Protein AF-A0A7C4QDW7-F1 (afdb_monomer_lite)

Structure (mmCIF, N/CA/C/O backbone):
data_AF-A0A7C4QDW7-F1
#
_entry.id   AF-A0A7C4QDW7-F1
#
loop_
_atom_site.group_PDB
_atom_site.id
_atom_site.type_symbol
_atom_site.label_atom_id
_atom_site.label_alt_id
_atom_site.label_comp_id
_atom_site.label_asym_id
_atom_site.label_entity_id
_atom_site.label_seq_id
_atom_site.pdbx_PDB_ins_code
_atom_site.Cartn_x
_atom_site.Cartn_y
_atom_site.Cartn_z
_atom_site.occupancy
_atom_site.B_iso_or_equiv
_atom_site.auth_seq_id
_atom_site.auth_comp_id
_atom_site.auth_asym_id
_atom_site.auth_atom_id
_atom_site.pdbx_PDB_model_num
ATOM 1 N N . MET A 1 1 ? 24.242 -17.215 -7.005 1.00 32.88 1 MET A N 1
ATOM 2 C CA . MET A 1 1 ? 23.955 -16.677 -5.660 1.00 32.88 1 MET A CA 1
ATOM 3 C C . MET A 1 1 ? 22.826 -15.673 -5.853 1.00 32.88 1 MET A C 1
ATOM 5 O O . MET A 1 1 ? 23.082 -14.580 -6.324 1.00 32.88 1 MET A O 1
ATOM 9 N N . MET A 1 2 ? 21.578 -16.125 -5.700 1.00 38.06 2 MET A N 1
ATOM 10 C CA . MET A 1 2 ? 20.356 -15.381 -6.036 1.00 38.06 2 MET A CA 1
ATOM 11 C C . MET A 1 2 ? 19.678 -14.974 -4.729 1.00 38.06 2 MET A C 1
ATOM 13 O O . MET A 1 2 ? 19.142 -15.845 -4.051 1.00 38.06 2 MET A O 1
ATOM 17 N N . ALA A 1 3 ? 19.742 -13.698 -4.352 1.00 38.34 3 ALA A N 1
ATOM 18 C CA . ALA A 1 3 ? 18.825 -13.086 -3.390 1.00 38.34 3 ALA A CA 1
ATOM 19 C C . ALA A 1 3 ? 19.036 -11.564 -3.378 1.00 38.34 3 ALA A C 1
ATOM 21 O O . ALA A 1 3 ? 20.182 -11.120 -3.335 1.00 38.34 3 ALA A O 1
ATOM 22 N N . THR A 1 4 ? 17.933 -10.806 -3.306 1.00 37.31 4 THR A N 1
ATOM 23 C CA . THR A 1 4 ? 17.798 -9.346 -3.057 1.00 37.31 4 THR A CA 1
ATOM 24 C C . THR A 1 4 ? 17.450 -8.405 -4.232 1.00 37.31 4 THR A C 1
ATOM 26 O O . THR A 1 4 ? 17.793 -7.233 -4.182 1.00 37.31 4 THR A O 1
ATOM 29 N N . GLU A 1 5 ? 16.677 -8.840 -5.235 1.00 47.00 5 GLU A N 1
ATOM 30 C CA . GLU A 1 5 ? 15.924 -7.927 -6.132 1.00 47.00 5 GLU A CA 1
ATOM 31 C C . GLU A 1 5 ? 14.415 -7.997 -5.836 1.00 47.00 5 GLU A C 1
ATOM 33 O O . GLU A 1 5 ? 13.592 -8.358 -6.673 1.00 47.00 5 GLU A O 1
ATOM 38 N N . ALA A 1 6 ? 14.037 -7.718 -4.588 1.00 53.81 6 ALA A N 1
ATOM 39 C CA . ALA A 1 6 ? 12.635 -7.604 -4.203 1.00 53.81 6 ALA A CA 1
ATOM 40 C C . ALA A 1 6 ? 12.049 -6.320 -4.823 1.00 53.81 6 ALA A C 1
ATOM 42 O O . ALA A 1 6 ? 12.192 -5.253 -4.245 1.00 53.81 6 ALA A O 1
ATOM 43 N N . PHE A 1 7 ? 11.456 -6.446 -6.017 1.00 57.91 7 PHE A N 1
ATOM 44 C CA . PHE A 1 7 ? 10.726 -5.414 -6.772 1.00 57.91 7 PHE A CA 1
ATOM 45 C C . PHE A 1 7 ? 11.378 -4.022 -6.756 1.00 57.91 7 PHE A C 1
ATOM 47 O O . PHE A 1 7 ? 10.910 -3.108 -6.088 1.00 57.91 7 PHE A O 1
ATOM 54 N N . LEU A 1 8 ? 12.444 -3.845 -7.536 1.00 67.44 8 LEU A N 1
ATOM 55 C CA . LEU A 1 8 ? 12.850 -2.516 -7.989 1.00 67.44 8 LEU A CA 1
ATOM 56 C C . LEU A 1 8 ? 12.503 -2.422 -9.478 1.00 67.44 8 LEU A C 1
ATOM 58 O O . LEU A 1 8 ? 13.083 -3.169 -10.269 1.00 67.44 8 LEU A O 1
ATOM 62 N N . PRO A 1 9 ? 11.547 -1.569 -9.881 1.00 86.50 9 PRO A N 1
ATOM 63 C CA . PRO A 1 9 ? 10.755 -0.627 -9.076 1.00 86.50 9 PRO A CA 1
ATOM 64 C C . PRO A 1 9 ? 9.650 -1.274 -8.223 1.00 86.50 9 PRO A C 1
ATOM 66 O O . PRO A 1 9 ? 9.164 -2.362 -8.544 1.00 86.50 9 PRO A O 1
ATOM 69 N N . VAL A 1 10 ? 9.218 -0.565 -7.176 1.00 90.94 10 VAL A N 1
ATOM 70 C CA . VAL A 1 10 ? 8.126 -0.985 -6.288 1.00 90.94 10 VAL A CA 1
ATOM 71 C C . VAL A 1 10 ? 6.782 -0.631 -6.935 1.00 90.94 10 VAL A C 1
ATOM 73 O O . VAL A 1 10 ? 6.575 0.520 -7.319 1.00 90.94 10 VAL A O 1
ATOM 76 N N . PRO A 1 11 ? 5.844 -1.585 -7.077 1.00 94.19 11 PRO A N 1
ATOM 77 C CA . PRO A 1 11 ? 4.480 -1.290 -7.501 1.00 94.19 11 PRO A CA 1
ATOM 78 C C . PRO A 1 11 ? 3.737 -0.447 -6.456 1.00 94.19 11 PRO A C 1
ATOM 80 O O . PRO A 1 11 ? 3.562 -0.900 -5.326 1.00 94.19 11 PRO A O 1
ATOM 83 N N . HIS A 1 12 ? 3.225 0.718 -6.849 1.00 95.44 12 HIS A N 1
ATOM 84 C CA . HIS A 1 12 ? 2.272 1.526 -6.082 1.00 95.44 12 HIS A CA 1
ATOM 85 C C . HIS A 1 12 ? 0.908 1.545 -6.769 1.00 95.44 12 HIS A C 1
ATOM 87 O O . HIS A 1 12 ? 0.816 1.621 -7.993 1.00 95.44 12 HIS A O 1
ATOM 93 N N . TRP A 1 13 ? -0.169 1.446 -5.998 1.00 96.69 13 TRP A N 1
ATOM 94 C CA . TRP A 1 13 ? -1.520 1.475 -6.541 1.00 96.69 13 TRP A CA 1
ATOM 95 C C . TRP A 1 13 ? -1.950 2.919 -6.766 1.00 96.69 13 TRP A C 1
ATOM 97 O O . TRP A 1 13 ? -1.962 3.722 -5.837 1.00 96.69 13 TRP A O 1
ATOM 107 N N . SER A 1 14 ? -2.336 3.248 -7.991 1.00 94.56 14 SER A N 1
ATOM 108 C CA . SER A 1 14 ? -2.780 4.592 -8.351 1.00 94.56 14 SER A CA 1
ATOM 109 C C . SER A 1 14 ? -4.261 4.825 -8.051 1.00 94.56 14 SER A C 1
ATOM 111 O O . SER A 1 14 ? -5.073 3.900 -7.959 1.00 94.56 14 SER A O 1
ATOM 113 N N . GLU A 1 15 ? -4.659 6.099 -8.006 1.00 92.38 15 GLU A N 1
ATOM 114 C CA . GLU A 1 15 ? -6.073 6.498 -7.910 1.00 92.38 15 GLU A CA 1
ATOM 115 C C . GLU A 1 15 ? -6.902 6.047 -9.127 1.00 92.38 15 GLU A C 1
ATOM 117 O O . GLU A 1 15 ? -8.128 5.990 -9.049 1.00 92.38 15 GLU A O 1
ATOM 122 N N . ARG A 1 16 ? -6.243 5.680 -10.237 1.00 92.88 16 ARG A N 1
ATOM 123 C CA . ARG A 1 16 ? -6.876 5.120 -11.440 1.00 92.88 16 ARG A CA 1
ATOM 124 C C . ARG A 1 16 ? -7.196 3.627 -11.323 1.00 92.88 16 ARG A C 1
ATOM 126 O O . ARG A 1 16 ? -7.872 3.095 -12.196 1.00 92.88 16 ARG A O 1
ATOM 133 N N . GLY A 1 17 ? -6.758 2.956 -10.256 1.00 93.50 17 GLY A N 1
ATOM 134 C CA . GLY A 1 17 ? -6.954 1.514 -10.096 1.00 93.50 17 GLY A CA 1
ATOM 135 C C . GLY A 1 17 ? -5.956 0.678 -10.900 1.00 93.50 17 GLY A C 1
ATOM 136 O O . GLY A 1 17 ? -6.300 -0.401 -11.381 1.00 93.50 17 GLY A O 1
ATOM 137 N N . GLU A 1 18 ? -4.739 1.195 -11.060 1.00 95.19 18 GLU A N 1
ATOM 138 C CA . GLU A 1 18 ? -3.650 0.566 -11.809 1.00 95.19 18 GLU A CA 1
ATOM 139 C C . GLU A 1 18 ? -2.370 0.558 -10.976 1.00 95.19 18 GLU A C 1
ATOM 141 O O . GLU A 1 18 ? -2.123 1.496 -10.213 1.00 95.19 18 GLU A O 1
ATOM 146 N N . TRP A 1 19 ? -1.533 -0.461 -11.166 1.00 95.44 19 TRP A N 1
ATOM 147 C CA . TRP A 1 19 ? -0.182 -0.479 -10.615 1.00 95.44 19 TRP A CA 1
ATOM 148 C C . TRP A 1 19 ? 0.733 0.481 -11.379 1.00 95.44 19 TRP A C 1
ATOM 150 O O . TRP A 1 19 ? 0.772 0.483 -12.612 1.00 95.44 19 TRP A O 1
ATOM 160 N N . GLU A 1 20 ? 1.526 1.248 -10.639 1.00 95.19 20 GLU A N 1
ATOM 161 C CA . GLU A 1 20 ? 2.561 2.137 -11.148 1.00 95.19 20 GLU A CA 1
ATOM 162 C C . GLU A 1 20 ? 3.931 1.717 -10.600 1.00 95.19 20 GLU A C 1
ATOM 164 O O . GLU A 1 20 ? 4.071 1.514 -9.396 1.00 95.19 20 GLU A O 1
ATOM 169 N N . PRO A 1 21 ? 4.950 1.567 -11.458 1.00 94.06 21 PRO A N 1
ATOM 170 C CA . PRO A 1 21 ? 6.301 1.244 -11.021 1.00 94.06 21 PRO A CA 1
ATOM 171 C C . PRO A 1 21 ? 6.979 2.505 -10.485 1.00 94.06 21 PRO A C 1
ATOM 173 O O . PRO A 1 21 ? 7.248 3.417 -11.266 1.00 94.06 21 PRO A O 1
ATOM 176 N N . ILE A 1 22 ? 7.279 2.563 -9.191 1.00 92.94 22 ILE A N 1
ATOM 177 C CA . ILE A 1 22 ? 7.961 3.698 -8.559 1.00 92.94 22 ILE A CA 1
ATOM 178 C C . ILE A 1 22 ? 9.374 3.290 -8.137 1.00 92.94 22 ILE A C 1
ATOM 180 O O . ILE A 1 22 ? 9.579 2.253 -7.503 1.00 92.94 22 ILE A O 1
ATOM 184 N N . ASP A 1 23 ? 10.367 4.102 -8.492 1.00 89.81 23 ASP A N 1
ATOM 185 C CA . ASP A 1 23 ? 11.703 4.000 -7.910 1.00 89.81 23 ASP A CA 1
ATOM 186 C C . ASP A 1 23 ? 11.682 4.661 -6.526 1.00 89.81 23 ASP A C 1
ATOM 188 O O . ASP A 1 23 ? 11.607 5.882 -6.411 1.00 89.81 23 ASP A O 1
ATOM 192 N N . GLU A 1 24 ? 11.756 3.869 -5.453 1.00 84.19 24 GLU A N 1
ATOM 193 C CA . GLU A 1 24 ? 11.727 4.392 -4.079 1.00 84.19 24 GLU A CA 1
ATOM 194 C C . GLU A 1 24 ? 12.919 5.312 -3.744 1.00 84.19 24 GLU A C 1
ATOM 196 O O . GLU A 1 24 ? 12.867 6.042 -2.754 1.00 84.19 24 GLU A O 1
ATOM 201 N N . ARG A 1 25 ? 13.996 5.316 -4.546 1.00 87.19 25 ARG A N 1
ATOM 202 C CA . ARG A 1 25 ? 15.155 6.202 -4.336 1.00 87.19 25 ARG A CA 1
ATOM 203 C C . ARG A 1 25 ? 14.880 7.624 -4.809 1.00 87.19 25 ARG A C 1
ATOM 205 O O . ARG A 1 25 ? 15.410 8.562 -4.217 1.00 87.19 25 ARG A O 1
ATOM 212 N N . THR A 1 26 ? 14.104 7.777 -5.879 1.00 89.50 26 THR A N 1
ATOM 213 C CA . THR A 1 26 ? 13.809 9.079 -6.502 1.00 89.50 26 THR A CA 1
ATOM 214 C C . THR A 1 26 ? 12.369 9.530 -6.270 1.00 89.50 26 THR A C 1
ATOM 216 O O . THR A 1 26 ? 12.083 10.721 -6.351 1.00 89.50 26 THR A O 1
ATOM 219 N N . GLY A 1 27 ? 11.465 8.599 -5.960 1.00 88.25 27 GLY A N 1
ATOM 220 C CA . GLY A 1 27 ? 10.021 8.823 -5.924 1.00 88.25 27 GLY A CA 1
ATOM 221 C C . GLY A 1 27 ? 9.394 8.966 -7.314 1.00 88.25 27 GLY A C 1
ATOM 222 O O . GLY A 1 27 ? 8.221 9.318 -7.419 1.00 88.25 27 GLY A O 1
ATOM 223 N N . GLU A 1 28 ? 10.157 8.726 -8.382 1.00 92.81 28 GLU A N 1
ATOM 224 C CA . GLU A 1 28 ? 9.694 8.888 -9.757 1.00 92.81 28 GLU A CA 1
ATOM 225 C C . GLU A 1 28 ? 9.176 7.576 -10.345 1.00 92.81 28 GLU A C 1
ATOM 227 O O . GLU A 1 28 ? 9.515 6.473 -9.908 1.00 92.81 28 GLU A O 1
ATOM 232 N N . ARG A 1 29 ? 8.360 7.701 -11.394 1.00 93.06 29 ARG A N 1
ATOM 233 C CA . ARG A 1 29 ? 7.901 6.549 -12.163 1.00 93.06 29 ARG A CA 1
ATOM 234 C C . ARG A 1 29 ? 9.067 5.942 -12.945 1.00 93.06 29 ARG A C 1
ATOM 236 O O . ARG A 1 29 ? 9.750 6.639 -13.690 1.00 93.06 29 ARG A O 1
ATOM 243 N N . ALA A 1 30 ? 9.233 4.634 -12.829 1.00 91.88 30 ALA A N 1
ATOM 244 C CA . ALA A 1 30 ? 10.249 3.854 -13.521 1.00 91.88 30 ALA A CA 1
ATOM 245 C C . ALA A 1 30 ? 9.649 3.016 -14.666 1.00 91.88 30 ALA A C 1
ATOM 247 O O . ALA A 1 30 ? 8.464 3.103 -14.989 1.00 91.88 30 ALA A O 1
ATOM 248 N N . ALA A 1 31 ? 10.474 2.187 -15.303 1.00 90.44 31 ALA A N 1
ATOM 249 C CA . ALA A 1 31 ? 10.005 1.163 -16.229 1.00 90.44 31 ALA A CA 1
ATOM 250 C C . ALA A 1 31 ? 9.723 -0.144 -15.479 1.00 90.44 31 ALA A C 1
ATOM 252 O O . ALA A 1 31 ? 10.461 -0.513 -14.567 1.00 90.44 31 ALA A O 1
ATOM 253 N N . TRP A 1 32 ? 8.687 -0.873 -15.892 1.00 88.31 32 TRP A N 1
ATOM 254 C CA . TRP A 1 32 ? 8.467 -2.231 -15.399 1.00 88.31 32 TRP A CA 1
ATOM 255 C C . TRP A 1 32 ? 9.629 -3.158 -15.789 1.00 88.31 32 TRP A C 1
ATOM 257 O O . TRP A 1 32 ? 10.148 -3.034 -16.903 1.00 88.31 32 TRP A O 1
ATOM 267 N N . PRO A 1 33 ? 10.013 -4.120 -14.928 1.00 85.88 33 PRO A N 1
ATOM 268 C CA . PRO A 1 33 ? 10.947 -5.171 -15.306 1.00 85.88 33 PRO A CA 1
ATOM 269 C C . PRO A 1 33 ? 10.430 -5.963 -16.510 1.00 85.88 33 PRO A C 1
ATOM 271 O O . PRO A 1 33 ? 9.229 -6.217 -16.640 1.00 85.88 33 PRO A O 1
ATOM 274 N N . ALA A 1 34 ? 11.338 -6.388 -17.386 1.00 84.25 34 ALA A N 1
ATOM 275 C CA . ALA A 1 34 ? 10.972 -7.187 -18.549 1.00 84.25 34 ALA A CA 1
ATOM 276 C C . ALA A 1 34 ? 10.257 -8.484 -18.125 1.00 84.25 34 ALA A C 1
ATOM 278 O O . ALA A 1 34 ? 10.731 -9.209 -17.252 1.00 84.25 34 ALA A O 1
ATOM 279 N N . GLY A 1 35 ? 9.120 -8.780 -18.760 1.00 83.00 35 GLY A N 1
ATOM 280 C CA . GLY A 1 35 ? 8.332 -9.988 -18.493 1.00 83.00 35 GLY A CA 1
ATOM 281 C C . GLY A 1 35 ? 7.410 -9.916 -17.271 1.00 83.00 35 GLY A C 1
ATOM 282 O O . GLY A 1 35 ? 6.661 -10.863 -17.041 1.00 83.00 35 GLY A O 1
ATOM 283 N N . LEU A 1 36 ? 7.415 -8.816 -16.511 1.00 85.06 36 LEU A N 1
ATOM 284 C CA . LEU A 1 36 ? 6.427 -8.586 -15.461 1.00 85.06 36 LEU A CA 1
ATOM 285 C C . LEU A 1 36 ? 5.135 -8.040 -16.081 1.00 85.06 36 LEU A C 1
ATOM 287 O O . LEU A 1 36 ? 5.155 -7.003 -16.740 1.00 85.06 36 LEU A O 1
ATOM 291 N N . ASP A 1 37 ? 4.014 -8.724 -15.838 1.00 87.44 37 ASP A N 1
ATOM 292 C CA . ASP A 1 37 ? 2.672 -8.238 -16.171 1.00 87.44 37 ASP A CA 1
ATOM 293 C C . ASP A 1 37 ? 2.032 -7.559 -14.943 1.00 87.44 37 ASP A C 1
ATOM 295 O O . ASP A 1 37 ? 1.663 -8.249 -13.985 1.00 87.44 37 ASP A O 1
ATOM 299 N N . PRO A 1 38 ? 1.862 -6.222 -14.942 1.00 88.38 38 PRO A N 1
ATOM 300 C CA . PRO A 1 38 ? 1.251 -5.508 -13.825 1.00 88.38 38 PRO A CA 1
ATOM 301 C C . PRO A 1 38 ? -0.208 -5.908 -13.590 1.00 88.38 38 PRO A C 1
ATOM 303 O O . PRO A 1 38 ? -0.695 -5.806 -12.467 1.00 88.38 38 PRO A O 1
ATOM 306 N N . ALA A 1 39 ? -0.923 -6.376 -14.618 1.00 89.75 39 ALA A N 1
ATOM 307 C CA . ALA A 1 39 ? -2.320 -6.778 -14.485 1.00 89.75 39 ALA A CA 1
ATOM 308 C C . ALA A 1 39 ? -2.488 -8.089 -13.697 1.00 89.75 39 ALA A C 1
ATOM 310 O O . ALA A 1 39 ? -3.563 -8.323 -13.137 1.00 89.75 39 ALA A O 1
ATOM 311 N N . ALA A 1 40 ? -1.434 -8.908 -13.626 1.00 89.00 40 ALA A N 1
ATOM 312 C CA . ALA A 1 40 ? -1.393 -10.158 -12.870 1.00 89.00 40 ALA A CA 1
ATOM 313 C C . ALA A 1 40 ? -1.041 -9.965 -11.383 1.00 89.00 40 ALA A C 1
ATOM 315 O O . ALA A 1 40 ? -1.143 -10.909 -10.597 1.00 89.00 40 ALA A O 1
ATOM 316 N N . LEU A 1 41 ? -0.623 -8.760 -10.980 1.00 90.38 41 LEU A N 1
ATOM 317 C CA . LEU A 1 41 ? -0.328 -8.455 -9.584 1.00 90.38 41 LEU A CA 1
ATOM 318 C C . LEU A 1 41 ? -1.616 -8.447 -8.733 1.00 90.38 41 LEU A C 1
ATOM 320 O O . LEU A 1 41 ? -2.692 -8.109 -9.242 1.00 90.38 41 LEU A O 1
ATOM 324 N N . PRO A 1 42 ? -1.530 -8.776 -7.426 1.00 91.75 42 PRO A N 1
ATOM 325 C CA . PRO A 1 42 ? -2.677 -8.738 -6.522 1.00 91.75 42 PRO A CA 1
ATOM 326 C C . PRO A 1 42 ? -3.348 -7.370 -6.565 1.00 91.75 42 PRO A C 1
ATOM 328 O O . PRO A 1 42 ? -2.666 -6.356 -6.657 1.00 91.75 42 PRO A O 1
ATOM 331 N N . ARG A 1 43 ? -4.676 -7.322 -6.477 1.00 93.25 43 ARG A N 1
ATOM 332 C CA . ARG A 1 43 ? -5.402 -6.052 -6.380 1.00 93.25 43 ARG A CA 1
ATOM 333 C C . ARG A 1 43 ? -5.749 -5.767 -4.923 1.00 93.25 43 ARG A C 1
ATOM 335 O O . ARG A 1 43 ? -6.241 -6.679 -4.256 1.00 93.25 43 ARG A O 1
ATOM 342 N N . PRO A 1 44 ? -5.537 -4.535 -4.439 1.00 94.94 44 PRO A N 1
ATOM 343 C CA . PRO A 1 44 ? -5.942 -4.166 -3.094 1.00 94.94 44 PRO A CA 1
ATOM 344 C C . 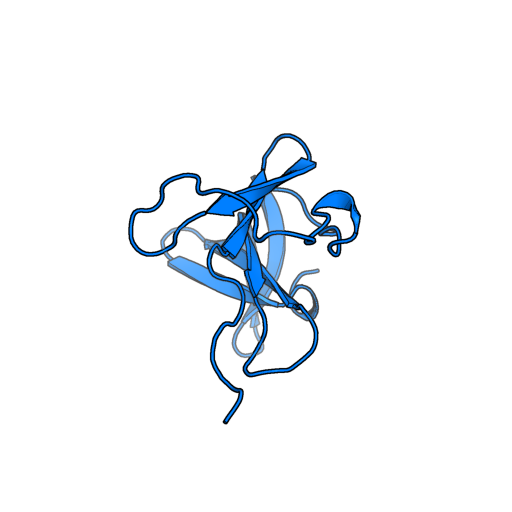PRO A 1 44 ? -7.464 -4.160 -2.951 1.00 94.94 44 PRO A C 1
ATOM 346 O O . PRO A 1 44 ? -8.181 -3.772 -3.876 1.00 94.94 44 PRO A O 1
ATOM 349 N N . ARG A 1 45 ? -7.967 -4.565 -1.779 1.00 94.06 45 ARG A N 1
ATOM 350 C CA . ARG A 1 45 ? -9.403 -4.478 -1.457 1.00 94.06 45 ARG A CA 1
ATOM 351 C C . ARG A 1 45 ? -9.828 -3.052 -1.137 1.00 94.06 45 ARG A C 1
ATOM 353 O O . ARG A 1 45 ? -10.910 -2.631 -1.540 1.00 94.06 45 ARG A O 1
ATOM 360 N N . HIS A 1 46 ? -8.957 -2.325 -0.443 1.00 94.81 46 HIS A N 1
ATOM 361 C CA . HIS A 1 46 ? -9.174 -0.930 -0.084 1.00 94.81 46 HIS A CA 1
ATOM 362 C C . HIS A 1 46 ? -8.607 0.033 -1.125 1.00 94.81 46 HIS A C 1
ATOM 364 O O . HIS A 1 46 ? -7.721 -0.308 -1.914 1.00 94.81 46 HIS A O 1
ATOM 370 N N . ARG A 1 47 ? -9.114 1.261 -1.109 1.00 94.69 47 ARG A N 1
ATOM 371 C CA . ARG A 1 47 ? -8.775 2.323 -2.056 1.00 94.69 47 ARG A CA 1
ATOM 372 C C . ARG A 1 47 ? -7.948 3.412 -1.387 1.00 94.69 47 ARG A C 1
ATOM 374 O O . ARG A 1 47 ? -8.026 3.637 -0.181 1.00 94.69 47 ARG A O 1
ATOM 381 N N . LEU A 1 48 ? -7.199 4.155 -2.197 1.00 96.00 48 LEU A N 1
ATOM 382 C CA . LEU A 1 48 ? -6.612 5.410 -1.740 1.00 96.00 48 LEU A CA 1
ATOM 383 C C . LEU A 1 48 ? -7.710 6.363 -1.251 1.00 96.00 48 LEU A C 1
ATOM 385 O O . LEU A 1 48 ? -8.807 6.414 -1.810 1.00 96.00 48 LEU A O 1
ATOM 389 N N . ARG A 1 49 ? -7.387 7.128 -0.207 1.00 95.56 49 ARG A N 1
ATOM 390 C CA . ARG A 1 49 ? -8.266 8.067 0.509 1.00 95.56 49 ARG A CA 1
ATOM 391 C C . ARG A 1 49 ? -9.456 7.421 1.224 1.00 95.56 49 ARG A C 1
ATOM 393 O O . ARG A 1 49 ? -10.302 8.128 1.770 1.00 95.56 49 ARG A O 1
ATOM 400 N N . GLU A 1 50 ? -9.533 6.094 1.253 1.00 95.88 50 GLU A N 1
ATOM 401 C CA . GLU A 1 50 ? -10.536 5.384 2.035 1.00 95.88 50 GLU A CA 1
ATOM 402 C C . GLU A 1 50 ? -10.251 5.548 3.530 1.00 95.88 50 GLU A C 1
ATOM 404 O O . GLU A 1 50 ? -9.114 5.394 3.987 1.00 95.88 50 GLU A O 1
ATOM 409 N N . ARG A 1 51 ? -11.297 5.872 4.297 1.00 96.69 51 ARG A N 1
ATOM 410 C CA . ARG A 1 51 ? -11.228 5.905 5.758 1.00 96.69 51 ARG A CA 1
ATOM 411 C C . ARG A 1 51 ? -11.492 4.513 6.300 1.00 96.69 51 ARG A C 1
ATOM 413 O O . ARG A 1 51 ? -12.570 3.972 6.079 1.00 96.69 51 ARG A O 1
ATOM 420 N N . VAL A 1 52 ? -10.536 3.989 7.051 1.00 96.56 52 VAL A N 1
ATOM 421 C CA . VAL A 1 52 ? -10.551 2.613 7.547 1.00 96.56 52 VAL A CA 1
ATOM 422 C C . VAL A 1 52 ? -10.330 2.562 9.050 1.00 96.56 52 VAL A C 1
ATOM 424 O O . VAL A 1 52 ? -9.754 3.480 9.652 1.00 96.56 52 VAL A O 1
ATOM 427 N N . THR A 1 53 ? -10.772 1.465 9.661 1.00 96.62 53 THR A N 1
ATOM 428 C CA . THR A 1 53 ? -10.339 1.099 11.010 1.00 96.62 53 THR A CA 1
ATOM 429 C C . THR A 1 53 ? -9.183 0.115 10.886 1.00 96.62 53 THR A C 1
ATOM 431 O O . THR A 1 53 ? -9.182 -0.743 10.019 1.00 96.62 53 THR A O 1
ATOM 434 N N . PHE A 1 54 ? -8.164 0.235 11.729 1.00 95.00 54 PHE A N 1
ATOM 435 C CA . PHE A 1 54 ? -7.022 -0.673 11.694 1.00 95.00 54 PHE A CA 1
ATOM 436 C C . PHE A 1 54 ? -6.523 -1.024 13.089 1.00 95.00 54 PHE A C 1
ATOM 438 O O . PHE A 1 54 ? -6.714 -0.276 14.057 1.00 95.00 54 PHE A O 1
ATOM 445 N N . LEU A 1 55 ? -5.845 -2.167 13.191 1.00 93.06 55 LEU A N 1
ATOM 446 C CA . LEU A 1 55 ? -5.256 -2.658 14.430 1.00 93.06 55 LEU A CA 1
ATOM 447 C C . LEU A 1 55 ? -3.773 -2.280 14.531 1.00 93.06 55 LEU A C 1
ATOM 449 O O . LEU A 1 55 ? -2.928 -2.765 13.778 1.00 93.06 55 LEU A O 1
ATOM 453 N N . TRP A 1 56 ? -3.425 -1.483 15.543 1.00 90.31 56 TRP A N 1
ATOM 454 C CA . TRP A 1 56 ? -2.034 -1.160 15.866 1.00 90.31 56 TRP A CA 1
ATOM 455 C C . TRP A 1 56 ? -1.740 -1.377 17.344 1.00 90.31 56 TRP A C 1
ATOM 457 O O . TRP A 1 56 ? -2.374 -0.772 18.211 1.00 90.31 56 TRP A O 1
ATOM 467 N N . LYS A 1 57 ? -0.750 -2.234 17.634 1.00 90.44 57 LYS A N 1
ATOM 468 C CA . LYS A 1 57 ? -0.349 -2.603 19.004 1.00 90.44 57 LYS A CA 1
ATOM 469 C C . LYS A 1 57 ? -1.558 -2.995 19.877 1.00 90.44 57 LYS A C 1
ATOM 471 O O . LYS A 1 57 ? -1.702 -2.522 21.001 1.00 90.44 57 LYS A O 1
ATOM 476 N N . GLY A 1 58 ? -2.460 -3.806 19.316 1.00 91.06 58 GLY A N 1
ATOM 477 C CA . GLY A 1 58 ? -3.656 -4.311 20.001 1.00 91.06 58 GLY A CA 1
ATOM 478 C C . GLY A 1 58 ? -4.789 -3.296 20.194 1.00 91.06 58 GLY A C 1
ATOM 479 O O . GLY A 1 58 ? -5.765 -3.611 20.865 1.00 91.06 58 GLY A O 1
ATOM 480 N N . ARG A 1 59 ? -4.693 -2.085 19.628 1.00 91.31 59 ARG A N 1
ATOM 481 C CA . ARG A 1 59 ? -5.747 -1.062 19.711 1.00 91.31 59 ARG A CA 1
ATOM 482 C C . ARG A 1 59 ? -6.301 -0.734 18.333 1.00 91.31 59 ARG A C 1
ATOM 484 O O . ARG A 1 59 ? -5.526 -0.534 17.396 1.00 91.31 59 ARG A O 1
ATOM 491 N N . ARG A 1 60 ? -7.628 -0.630 18.241 1.00 94.19 60 ARG A N 1
ATOM 492 C CA . ARG A 1 60 ? -8.313 -0.110 17.055 1.00 94.19 60 ARG A CA 1
ATOM 493 C C . ARG A 1 60 ? -8.076 1.390 16.931 1.00 94.19 60 ARG A C 1
ATOM 495 O O . ARG A 1 60 ? -8.138 2.121 17.921 1.00 94.19 60 ARG A O 1
ATOM 502 N N . ARG A 1 61 ? -7.783 1.832 15.716 1.00 94.81 61 ARG A N 1
ATOM 503 C CA . ARG A 1 61 ? -7.570 3.231 15.343 1.00 94.81 61 ARG A CA 1
ATOM 504 C C . ARG A 1 61 ? -8.287 3.506 14.035 1.00 94.81 61 ARG A C 1
ATOM 506 O O . ARG A 1 61 ? -8.508 2.583 13.264 1.00 94.81 61 ARG A O 1
ATOM 513 N N . GLN A 1 62 ? -8.615 4.766 13.793 1.00 95.56 62 GLN A N 1
ATOM 514 C CA . GLN A 1 62 ? -9.136 5.217 12.509 1.00 95.56 62 GLN A CA 1
ATOM 515 C C . GLN A 1 62 ? -8.079 6.041 11.793 1.00 95.56 62 GLN A C 1
ATOM 517 O O . GLN A 1 62 ? -7.332 6.790 12.429 1.00 95.56 62 GLN A O 1
ATOM 522 N N . GLY A 1 63 ? -8.030 5.903 10.479 1.00 96.31 63 GLY A N 1
ATOM 523 C CA . GLY A 1 63 ? -7.164 6.695 9.625 1.00 96.31 63 GLY A CA 1
ATOM 524 C C . GLY A 1 63 ? -7.612 6.618 8.178 1.00 96.31 63 GLY A C 1
ATOM 525 O O . GLY A 1 63 ? -8.653 6.046 7.866 1.00 96.31 63 GLY A O 1
ATOM 526 N N . GLU A 1 64 ? -6.826 7.222 7.305 1.00 97.38 64 GLU A N 1
ATOM 527 C CA . GLU A 1 64 ? -7.092 7.274 5.877 1.00 97.38 64 GLU A CA 1
ATOM 528 C C . GLU A 1 64 ? -5.934 6.641 5.113 1.00 97.38 64 GLU A C 1
ATOM 530 O O . GLU A 1 64 ? -4.770 6.932 5.396 1.00 97.38 64 GLU A O 1
ATOM 535 N N . ILE A 1 65 ? -6.242 5.779 4.149 1.00 97.06 65 ILE A N 1
ATOM 536 C CA . ILE A 1 65 ? -5.228 5.162 3.296 1.00 97.06 65 ILE A CA 1
ATOM 537 C C . ILE A 1 65 ? -4.638 6.234 2.379 1.00 97.06 65 ILE A C 1
ATOM 539 O O . ILE A 1 65 ? -5.361 6.897 1.638 1.00 97.06 65 ILE A O 1
ATOM 543 N N . ARG A 1 66 ? -3.319 6.415 2.417 1.00 96.19 66 ARG A N 1
ATOM 544 C CA . ARG A 1 66 ? -2.608 7.403 1.588 1.00 96.19 66 ARG A CA 1
ATOM 545 C C . ARG A 1 66 ? -1.703 6.799 0.541 1.00 96.19 66 ARG A C 1
ATOM 547 O O . ARG A 1 66 ? -1.389 7.487 -0.420 1.00 96.19 66 ARG A O 1
ATOM 554 N N . ASP A 1 67 ? -1.325 5.547 0.721 1.00 95.50 67 ASP A N 1
ATOM 555 C CA . ASP A 1 67 ? -0.517 4.821 -0.240 1.00 95.50 67 ASP A CA 1
ATOM 556 C C . ASP A 1 67 ? -0.772 3.323 -0.076 1.00 95.50 67 ASP A C 1
ATOM 558 O O . ASP A 1 67 ? -1.160 2.860 1.004 1.00 95.50 67 ASP A O 1
ATOM 562 N N . ILE A 1 68 ? -0.59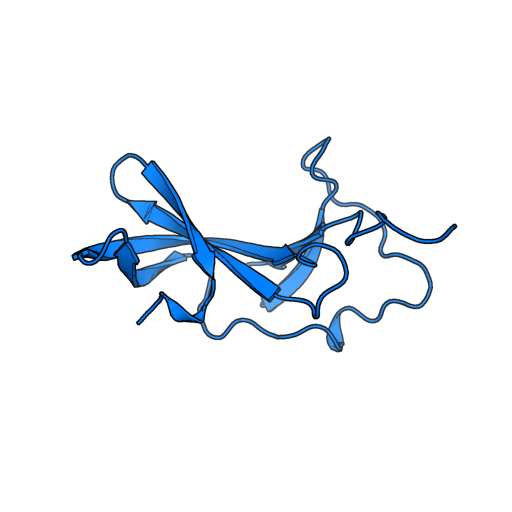3 2.586 -1.162 1.00 96.31 68 ILE A N 1
ATOM 563 C CA . ILE A 1 68 ? -0.717 1.136 -1.212 1.00 96.31 68 ILE A CA 1
ATOM 564 C C . ILE A 1 68 ? 0.397 0.655 -2.122 1.00 96.31 68 ILE A C 1
ATOM 566 O O . ILE A 1 68 ? 0.453 1.048 -3.286 1.00 96.31 68 ILE A O 1
ATOM 570 N N . ARG A 1 69 ? 1.248 -0.228 -1.620 1.00 94.19 69 ARG A N 1
ATOM 571 C CA . ARG A 1 69 ? 2.351 -0.789 -2.391 1.00 94.19 69 ARG A CA 1
ATOM 572 C C . ARG A 1 69 ? 2.381 -2.301 -2.304 1.00 94.19 69 ARG A C 1
ATOM 574 O O . ARG A 1 69 ? 1.814 -2.901 -1.389 1.00 94.19 69 ARG A O 1
ATOM 581 N N . LEU A 1 70 ? 3.072 -2.910 -3.254 1.00 91.62 70 LEU A N 1
ATOM 582 C CA . LEU A 1 70 ? 3.340 -4.337 -3.255 1.00 91.62 70 LEU A CA 1
ATOM 583 C C . LEU A 1 70 ? 4.809 -4.579 -2.904 1.00 91.62 70 LEU A C 1
ATOM 585 O O . LEU A 1 70 ? 5.699 -4.206 -3.662 1.00 91.62 70 LEU A O 1
ATOM 589 N N . THR A 1 71 ? 5.072 -5.221 -1.768 1.00 85.25 71 THR A N 1
ATOM 590 C CA . THR A 1 71 ? 6.430 -5.582 -1.338 1.00 85.25 71 THR A CA 1
ATOM 591 C C . THR A 1 71 ? 6.628 -7.093 -1.420 1.00 85.25 71 THR A C 1
ATOM 593 O O . THR A 1 71 ? 5.702 -7.873 -1.200 1.00 85.25 71 THR A O 1
ATOM 596 N N . ALA A 1 72 ? 7.843 -7.548 -1.728 1.00 73.12 72 ALA A N 1
ATOM 597 C CA . ALA A 1 72 ? 8.229 -8.934 -1.470 1.00 73.12 72 ALA A CA 1
ATOM 598 C C . ALA A 1 72 ? 8.999 -8.970 -0.155 1.00 73.12 72 ALA A C 1
ATOM 600 O O . ALA A 1 72 ? 10.147 -8.527 -0.088 1.00 73.12 72 ALA A O 1
ATOM 601 N N . ALA A 1 73 ? 8.386 -9.499 0.902 1.00 53.97 73 ALA A N 1
ATOM 602 C CA . ALA A 1 73 ? 9.091 -9.715 2.157 1.00 53.97 73 ALA A CA 1
ATOM 603 C C . ALA A 1 73 ? 10.166 -10.799 1.949 1.00 53.97 73 ALA A C 1
ATOM 605 O O . ALA A 1 73 ? 9.866 -11.989 1.988 1.00 53.97 73 ALA A O 1
ATOM 606 N N . GLY A 1 74 ? 11.408 -10.391 1.665 1.00 52.34 74 GLY A N 1
ATOM 607 C CA . GLY A 1 74 ? 12.607 -11.238 1.730 1.00 52.34 74 GLY A CA 1
ATOM 608 C C . GLY A 1 74 ? 12.511 -12.590 1.011 1.00 52.34 74 GLY A C 1
ATOM 609 O O . GLY A 1 74 ? 12.867 -13.607 1.598 1.00 52.34 74 GLY A O 1
ATOM 610 N N . GLY A 1 75 ? 12.018 -12.617 -0.233 1.00 56.0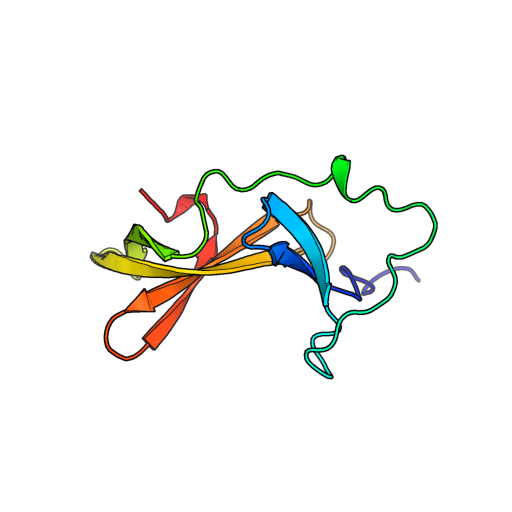6 75 GLY A N 1
ATOM 611 C CA . GLY A 1 75 ? 11.882 -13.847 -1.033 1.00 56.06 75 GLY A CA 1
ATOM 612 C C . GLY A 1 75 ? 10.569 -14.619 -0.836 1.00 56.06 75 GLY A C 1
ATOM 613 O O . GLY A 1 75 ? 10.407 -15.694 -1.410 1.00 56.06 75 GLY A O 1
ATOM 614 N N . GLY A 1 76 ? 9.635 -14.085 -0.045 1.00 62.88 76 GLY A N 1
ATOM 615 C CA . GLY A 1 76 ? 8.262 -14.576 0.071 1.00 62.88 76 GLY A CA 1
ATOM 616 C C . GLY A 1 76 ? 7.323 -14.071 -1.038 1.00 62.88 76 GLY A C 1
ATOM 617 O O . GLY A 1 76 ? 7.732 -13.287 -1.900 1.00 62.88 76 GLY A O 1
ATOM 618 N N . PRO A 1 77 ? 6.050 -14.509 -1.023 1.00 72.44 77 PRO A N 1
ATOM 619 C CA . PRO A 1 77 ? 5.046 -14.053 -1.977 1.00 72.44 77 PRO A CA 1
ATOM 620 C C . PRO A 1 77 ? 4.810 -12.534 -1.878 1.00 72.44 77 PRO A C 1
ATOM 622 O O . PRO A 1 77 ? 4.998 -11.943 -0.806 1.00 72.44 77 PRO A O 1
ATOM 625 N N . PRO A 1 78 ? 4.376 -11.894 -2.978 1.00 81.00 78 PRO A N 1
ATOM 626 C CA . PRO A 1 78 ? 4.065 -10.470 -2.984 1.00 81.00 78 PRO A CA 1
ATOM 627 C C . PRO A 1 78 ? 2.982 -10.152 -1.945 1.00 81.00 78 PRO A C 1
ATOM 629 O O . PRO A 1 78 ? 1.957 -10.829 -1.866 1.00 81.00 78 PRO A O 1
ATOM 632 N N . THR A 1 79 ? 3.225 -9.124 -1.139 1.00 88.00 79 THR A N 1
ATOM 633 C CA . THR A 1 79 ? 2.386 -8.703 -0.016 1.00 88.00 79 THR A CA 1
ATOM 634 C C . THR A 1 79 ? 1.921 -7.270 -0.231 1.00 88.00 79 THR A C 1
ATOM 636 O O . THR A 1 79 ? 2.714 -6.397 -0.574 1.00 88.00 79 THR A O 1
ATOM 639 N N . LEU A 1 80 ? 0.628 -7.027 -0.021 1.00 92.25 80 LEU A N 1
ATOM 640 C CA . LEU A 1 80 ? 0.057 -5.684 -0.045 1.00 92.25 80 LEU A CA 1
ATOM 641 C C . LEU A 1 80 ? 0.321 -4.976 1.284 1.00 92.25 80 LEU A C 1
ATOM 643 O O . LEU A 1 80 ? -0.080 -5.461 2.348 1.00 92.25 80 LEU A O 1
ATOM 647 N N . GLU A 1 81 ? 0.951 -3.811 1.203 1.00 93.38 81 GLU A N 1
ATOM 648 C CA . GLU A 1 81 ? 1.163 -2.899 2.318 1.00 93.38 81 GLU A CA 1
ATOM 649 C C . GLU A 1 81 ? 0.430 -1.585 2.076 1.00 93.38 81 GLU A C 1
ATOM 651 O O . GLU A 1 81 ? 0.448 -1.035 0.980 1.00 93.38 81 GLU A O 1
ATOM 656 N N . TYR A 1 82 ? -0.178 -1.061 3.130 1.00 95.44 82 TYR A N 1
ATOM 657 C CA . TYR A 1 82 ? -0.954 0.169 3.125 1.00 95.44 82 TYR A CA 1
ATOM 658 C C . TYR A 1 82 ? -0.295 1.170 4.059 1.00 95.44 82 TYR A C 1
ATOM 660 O O . TYR A 1 82 ? 0.017 0.812 5.199 1.00 95.44 82 TYR A O 1
ATOM 668 N N . ILE A 1 83 ? -0.155 2.428 3.635 1.00 95.06 83 ILE A N 1
ATOM 669 C CA . ILE A 1 83 ? 0.045 3.520 4.591 1.00 95.06 83 ILE A CA 1
ATOM 670 C C . ILE A 1 83 ? -1.310 4.039 5.013 1.00 95.06 83 ILE A C 1
ATOM 672 O O . ILE A 1 83 ? -2.012 4.679 4.230 1.00 95.06 83 ILE A O 1
ATOM 676 N N . VAL A 1 84 ? -1.635 3.847 6.284 1.00 95.88 84 VAL A N 1
ATOM 677 C CA . VAL A 1 84 ? -2.784 4.498 6.905 1.00 95.88 84 VAL A CA 1
ATOM 678 C C . VAL A 1 84 ? -2.291 5.707 7.692 1.00 95.88 84 VAL A C 1
ATOM 680 O O . VAL A 1 84 ? -1.534 5.564 8.653 1.00 95.88 84 VAL A O 1
ATOM 683 N N . TYR A 1 85 ? -2.706 6.907 7.291 1.00 95.00 85 TYR A N 1
ATOM 684 C CA . TYR A 1 85 ? -2.415 8.145 8.009 1.00 95.00 85 TYR A CA 1
ATOM 685 C C . TYR A 1 85 ? -3.499 8.454 9.033 1.00 95.00 85 TYR A C 1
ATOM 687 O O . TYR A 1 85 ? -4.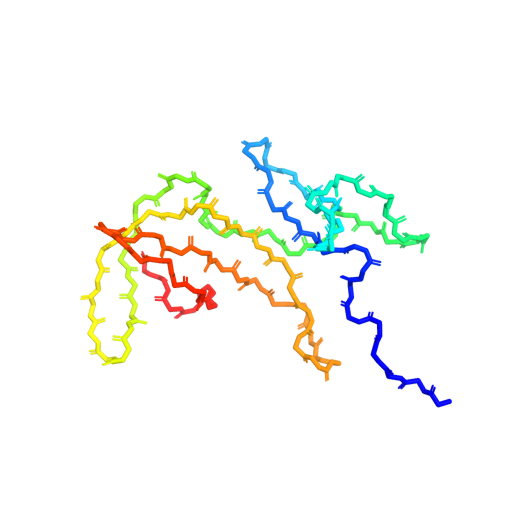692 8.482 8.733 1.00 95.00 85 TYR A O 1
ATOM 695 N N . THR A 1 86 ? -3.065 8.749 10.250 1.00 91.31 86 THR A N 1
ATOM 696 C CA . THR A 1 86 ? -3.882 9.405 11.274 1.00 91.31 86 THR A CA 1
ATOM 697 C C . THR A 1 86 ? -3.504 10.888 11.351 1.00 91.31 86 THR A C 1
ATOM 699 O O . THR A 1 86 ? -2.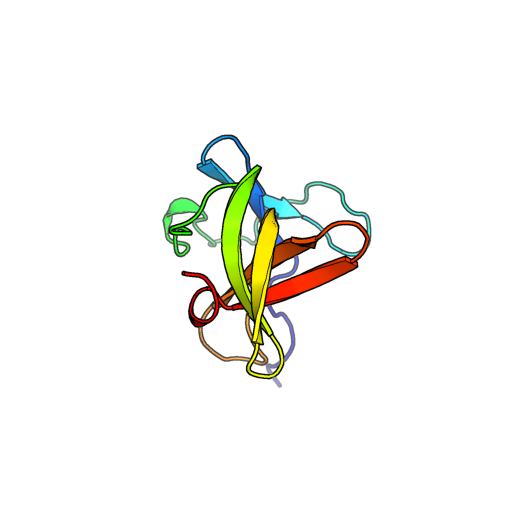695 11.362 10.554 1.00 91.31 86 THR A O 1
ATOM 702 N N . SER A 1 87 ? -4.056 11.639 12.309 1.00 81.69 87 SER A N 1
ATOM 703 C CA . SER A 1 87 ? -3.861 13.086 12.526 1.00 81.69 87 SER A CA 1
ATOM 704 C C . SER A 1 87 ? -2.425 13.533 12.891 1.00 81.69 87 SER A C 1
ATOM 706 O O . SER A 1 87 ? -2.232 14.546 13.555 1.00 81.69 87 SER A O 1
ATOM 708 N N . GLY A 1 88 ? -1.402 12.802 12.447 1.00 82.06 88 GLY A N 1
ATOM 709 C CA . GLY A 1 88 ? 0.003 13.199 12.536 1.00 82.06 88 GLY A CA 1
ATOM 710 C C . GLY A 1 88 ? 1.010 12.084 12.246 1.00 82.06 88 GLY A C 1
ATOM 711 O O . GLY A 1 88 ? 2.204 12.345 12.298 1.00 82.06 88 GLY A O 1
ATOM 712 N N . HIS A 1 89 ? 0.569 10.845 11.988 1.00 88.25 89 HIS A N 1
ATOM 713 C CA . HIS A 1 89 ? 1.466 9.697 11.805 1.00 88.25 89 HIS A CA 1
ATOM 714 C C . HIS A 1 89 ? 0.956 8.754 10.712 1.00 88.25 89 HIS A C 1
ATOM 716 O O . HIS A 1 89 ? -0.232 8.432 10.683 1.00 88.25 89 HIS A O 1
ATOM 722 N N . GLY A 1 90 ? 1.865 8.285 9.855 1.00 91.56 90 GLY A N 1
ATOM 723 C CA . GLY A 1 90 ? 1.620 7.204 8.900 1.00 91.56 90 GLY A CA 1
ATOM 724 C C . GLY A 1 90 ? 2.010 5.848 9.487 1.00 91.56 90 GLY A C 1
ATOM 725 O O . GLY A 1 90 ? 3.044 5.725 10.147 1.00 91.56 90 GLY A O 1
ATOM 726 N N . TYR A 1 91 ? 1.186 4.831 9.251 1.00 91.75 91 TYR A N 1
ATOM 727 C CA . TYR A 1 91 ? 1.438 3.454 9.669 1.00 91.75 91 TYR A CA 1
ATOM 728 C C . TYR A 1 91 ? 1.456 2.546 8.446 1.00 91.75 91 TYR A C 1
ATOM 730 O O . TYR A 1 91 ? 0.435 2.424 7.776 1.00 91.75 91 TYR A O 1
ATOM 738 N N . TRP A 1 92 ? 2.588 1.885 8.202 1.00 91.19 92 TRP A N 1
ATOM 739 C CA . TRP A 1 92 ? 2.674 0.787 7.242 1.00 91.19 92 TRP A CA 1
ATOM 740 C C . TRP A 1 92 ? 2.079 -0.481 7.847 1.00 91.19 92 TRP A C 1
ATOM 742 O O . 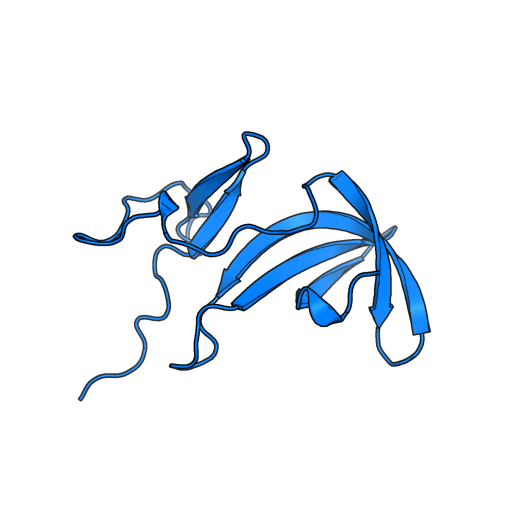TRP A 1 92 ? 2.511 -0.939 8.911 1.00 91.19 92 TRP A O 1
ATOM 752 N N . LEU A 1 93 ? 1.056 -1.020 7.193 1.00 91.50 93 LEU A N 1
ATOM 753 C CA . LEU A 1 93 ? 0.276 -2.147 7.686 1.00 91.50 93 LEU A CA 1
ATOM 754 C C . LEU A 1 93 ? -0.011 -3.125 6.544 1.00 91.50 93 LEU A C 1
ATOM 756 O O . LEU A 1 93 ? -0.333 -2.681 5.443 1.00 91.50 93 LEU A O 1
ATOM 760 N N . PRO A 1 94 ? 0.047 -4.444 6.789 1.00 91.75 94 PRO A N 1
ATOM 761 C CA . PRO A 1 94 ? -0.494 -5.406 5.839 1.00 91.75 94 PRO A CA 1
ATOM 762 C C . PRO A 1 94 ? -2.025 -5.293 5.785 1.00 91.75 94 PRO A C 1
ATOM 764 O O . PRO A 1 94 ? -2.650 -4.926 6.785 1.00 91.75 94 PRO A O 1
ATOM 767 N N . GLU A 1 95 ? -2.624 -5.694 4.658 1.00 90.44 95 GLU A N 1
ATOM 768 C CA . GLU A 1 95 ? -4.090 -5.686 4.458 1.00 90.44 95 GLU A CA 1
ATOM 769 C C . GLU A 1 95 ? -4.845 -6.370 5.613 1.00 90.44 95 GLU A C 1
ATOM 771 O O . GLU A 1 95 ? -5.877 -5.892 6.063 1.00 90.44 95 GLU A O 1
ATOM 776 N N . SER A 1 96 ? -4.284 -7.446 6.176 1.00 90.25 96 SER A N 1
ATOM 777 C CA . SER A 1 96 ? -4.889 -8.231 7.264 1.00 90.25 96 SER A CA 1
ATOM 778 C C . SER A 1 96 ? -5.077 -7.488 8.593 1.00 90.25 96 SER A C 1
ATOM 780 O O . SER A 1 96 ? -5.647 -8.049 9.528 1.00 90.25 96 SER A O 1
ATOM 782 N N . ARG A 1 97 ? -4.566 -6.258 8.721 1.00 92.38 97 ARG A N 1
ATOM 783 C CA . ARG A 1 97 ? -4.751 -5.405 9.906 1.00 92.38 97 ARG A CA 1
ATOM 784 C C . ARG A 1 97 ? -5.749 -4.274 9.692 1.00 92.38 97 ARG A C 1
ATOM 786 O O . ARG A 1 97 ? -5.867 -3.433 10.587 1.00 92.38 97 ARG A O 1
ATOM 793 N N . ILE A 1 98 ? -6.408 -4.238 8.541 1.00 93.75 98 ILE A N 1
ATOM 794 C CA . ILE A 1 98 ? -7.383 -3.224 8.159 1.00 93.75 98 ILE A CA 1
ATOM 795 C C . ILE A 1 98 ? -8.763 -3.888 8.117 1.00 93.75 98 ILE A C 1
ATOM 797 O O . ILE A 1 98 ? -8.910 -4.964 7.539 1.00 93.75 98 ILE A O 1
ATOM 801 N N . ASP A 1 99 ? -9.723 -3.259 8.797 1.00 89.31 99 ASP A N 1
ATOM 802 C CA . ASP A 1 99 ? -11.143 -3.627 8.838 1.00 89.31 99 ASP A CA 1
ATOM 803 C C . ASP A 1 99 ? -11.934 -2.769 7.834 1.00 89.31 99 ASP A C 1
ATOM 805 O O . ASP A 1 99 ? -11.734 -1.524 7.835 1.00 89.31 99 ASP A O 1
#

Sequence (99 aa):
MMATEAFLPVPHWSERGEWEPIDERTGERAAWPAGLDPAALPRPRHRLRERVTFLWKGRRRQGEIRDIRLTAAGGGPPTLEYIVYTSGHGYWLPESRID

Foldseek 3Di:
DDWDPWQQQWWKQDQVQFTFRAHPVVRDTDDDDPPDDRVPDDGAPDHAQDWWWFDDPNDIDIFGWHIWIWTADGPHDTFIWTFGDDPHDTDTDTSVGTD

Secondary structure (DSSP, 8-state):
-------SSEEEE-TTS-EEEEETTTTEE-PPPTT--GGGSPPPSS-TT-EEEEEETTEEEEEEEEEEEEEE-TTS-EEEEEEEE-SS-EEEEEGGGB-

Radius of gyration: 14.15 Å; chains: 1; bounding box: 35×30×38 Å

pLDDT: mean 86.38, std 14.77, range [32.88, 97.38]